Protein AF-A0A968QBS0-F1 (afdb_monomer_lite)

Sequence (57 aa):
MVFCFVVRPGVADYNSATAAKKMLDSTGQKVLGVIVNGADMRQEPYHYSSYYYTEKK

Structure (mmCIF, N/CA/C/O backbone):
data_AF-A0A968QBS0-F1
#
_entry.id   AF-A0A968QBS0-F1
#
loop_
_atom_site.group_PDB
_atom_site.id
_atom_site.type_symbol
_atom_site.label_atom_id
_atom_site.label_alt_id
_atom_site.label_comp_id
_atom_site.label_asym_id
_atom_site.label_entity_id
_atom_site.label_seq_id
_atom_site.pdbx_PDB_ins_code
_atom_site.Cartn_x
_atom_site.Cartn_y
_atom_site.Cartn_z
_atom_site.occupancy
_atom_site.B_iso_or_equiv
_atom_site.auth_seq_id
_atom_site.auth_comp_id
_atom_site.auth_asym_id
_atom_site.auth_atom_id
_atom_site.pdbx_PDB_model_num
ATOM 1 N N . MET A 1 1 ? -2.698 -4.439 19.022 1.00 76.88 1 MET A N 1
ATOM 2 C CA . MET A 1 1 ? -2.331 -5.218 17.821 1.00 76.88 1 MET A CA 1
ATOM 3 C C . MET A 1 1 ? -2.144 -4.244 16.667 1.00 76.88 1 MET A C 1
ATOM 5 O O . MET A 1 1 ? -2.979 -3.358 16.527 1.00 76.88 1 MET A O 1
ATOM 9 N N . VAL A 1 2 ? -1.058 -4.34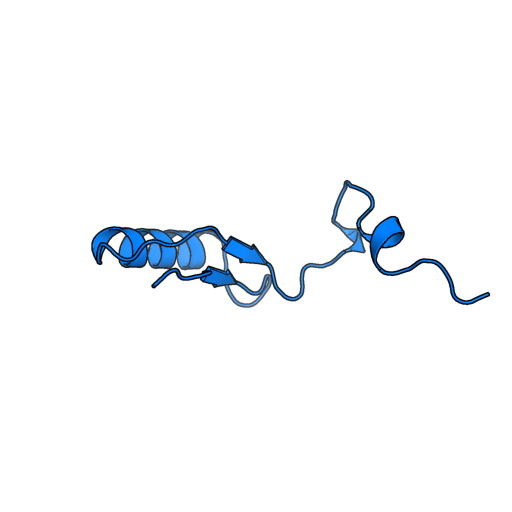7 15.904 1.00 85.62 2 VAL A N 1
ATOM 10 C CA . VAL A 1 2 ? -0.784 -3.499 14.729 1.00 85.62 2 VAL A CA 1
ATOM 11 C C . VAL A 1 2 ? -0.434 -4.383 13.542 1.00 85.62 2 VAL A C 1
ATOM 13 O O . VAL A 1 2 ? 0.119 -5.464 13.736 1.00 85.62 2 VAL A O 1
ATOM 16 N N . PHE A 1 3 ? -0.760 -3.924 12.335 1.00 89.69 3 PHE A N 1
ATOM 17 C CA . PHE A 1 3 ? -0.598 -4.700 11.109 1.00 89.69 3 PHE A CA 1
ATOM 18 C C . PHE A 1 3 ? 0.274 -3.966 10.090 1.00 89.69 3 PHE A C 1
ATOM 20 O O . PHE A 1 3 ? 0.259 -2.736 10.007 1.00 89.69 3 PHE A O 1
ATOM 27 N N . CYS A 1 4 ? 0.997 -4.737 9.284 1.00 91.31 4 CYS A N 1
ATOM 28 C CA . CYS A 1 4 ? 1.690 -4.255 8.096 1.00 91.31 4 CYS A CA 1
ATOM 29 C C . CYS A 1 4 ? 1.045 -4.882 6.865 1.00 91.31 4 CYS A C 1
ATOM 31 O O . CYS A 1 4 ? 0.782 -6.084 6.843 1.00 91.31 4 CYS A O 1
ATOM 33 N N . PHE A 1 5 ? 0.805 -4.072 5.840 1.00 94.06 5 PHE A N 1
ATOM 34 C CA . PHE A 1 5 ? 0.229 -4.539 4.588 1.00 94.06 5 PHE A CA 1
ATOM 35 C C . PHE A 1 5 ? 1.351 -4.826 3.586 1.00 94.06 5 PHE A C 1
ATOM 37 O O . PHE A 1 5 ? 2.097 -3.921 3.240 1.00 94.06 5 PHE A O 1
ATOM 44 N N . VAL A 1 6 ? 1.515 -6.073 3.140 1.00 94.44 6 VAL A N 1
ATOM 45 C CA . VAL A 1 6 ? 2.623 -6.466 2.249 1.00 94.44 6 VAL A CA 1
ATOM 46 C C . VAL A 1 6 ? 2.124 -6.618 0.815 1.00 94.44 6 VAL A C 1
ATOM 48 O O . VAL A 1 6 ? 1.129 -7.300 0.578 1.00 94.44 6 VAL A O 1
ATOM 51 N N . VAL A 1 7 ? 2.831 -6.022 -0.145 1.00 94.75 7 VAL A N 1
ATOM 52 C CA . VAL A 1 7 ? 2.470 -6.025 -1.572 1.00 94.75 7 VAL A CA 1
ATOM 53 C C . VAL A 1 7 ? 3.675 -6.446 -2.410 1.00 94.75 7 VAL A C 1
ATOM 55 O O . VAL A 1 7 ? 4.786 -5.988 -2.156 1.00 94.75 7 VAL A O 1
ATOM 58 N N . ARG A 1 8 ? 3.470 -7.303 -3.422 1.00 93.12 8 ARG A N 1
ATOM 59 C CA . ARG A 1 8 ? 4.509 -7.688 -4.392 1.00 93.12 8 ARG A CA 1
ATOM 60 C C . ARG A 1 8 ? 4.248 -7.042 -5.761 1.00 93.12 8 ARG A C 1
ATOM 62 O O . ARG A 1 8 ? 3.244 -7.392 -6.392 1.00 93.12 8 ARG A O 1
ATOM 69 N N . PRO A 1 9 ? 5.146 -6.164 -6.245 1.00 88.69 9 PRO A N 1
ATOM 70 C CA . PRO A 1 9 ? 5.073 -5.619 -7.598 1.00 88.69 9 PRO A CA 1
ATOM 71 C C . PRO A 1 9 ? 5.096 -6.725 -8.660 1.00 88.69 9 PRO A C 1
ATOM 73 O O . PRO A 1 9 ? 5.756 -7.748 -8.488 1.00 88.69 9 PRO A O 1
ATOM 76 N N . GLY A 1 10 ? 4.347 -6.541 -9.748 1.00 88.06 10 GLY A N 1
ATOM 77 C CA . GLY A 1 10 ? 4.214 -7.532 -10.827 1.00 88.06 10 GLY A CA 1
ATOM 78 C C . GLY A 1 10 ? 3.206 -8.657 -10.556 1.00 88.06 10 GLY A C 1
ATOM 79 O O . GLY A 1 10 ? 2.847 -9.374 -11.483 1.00 88.06 10 GLY A O 1
ATOM 80 N N . VAL A 1 11 ? 2.711 -8.788 -9.318 1.00 92.31 11 VAL A N 1
ATOM 81 C CA . VAL A 1 11 ? 1.554 -9.640 -8.979 1.00 92.31 11 VAL A CA 1
ATOM 82 C C . VAL A 1 11 ? 0.339 -8.778 -8.657 1.00 92.31 11 VAL A C 1
ATOM 84 O O . VAL A 1 11 ? -0.740 -9.012 -9.189 1.00 92.31 11 VAL A O 1
ATOM 87 N N . ALA A 1 12 ? 0.525 -7.777 -7.796 1.00 92.06 12 ALA A N 1
ATOM 88 C CA . ALA A 1 12 ? -0.494 -6.793 -7.467 1.00 92.06 12 ALA A CA 1
ATOM 89 C C . ALA A 1 12 ? -0.178 -5.472 -8.172 1.00 92.06 12 ALA A C 1
ATOM 91 O O . ALA A 1 12 ? 0.921 -4.927 -8.035 1.00 92.06 12 ALA A O 1
ATOM 92 N N . ASP A 1 13 ? -1.147 -4.958 -8.922 1.00 92.12 13 ASP A N 1
ATOM 93 C CA . ASP A 1 13 ? -1.103 -3.618 -9.498 1.00 92.12 13 ASP A CA 1
ATOM 94 C C . ASP A 1 13 ? -1.623 -2.559 -8.511 1.00 92.12 13 ASP A C 1
ATOM 96 O O . ASP A 1 13 ? -2.209 -2.865 -7.467 1.00 92.12 13 ASP A O 1
ATOM 100 N N . TYR A 1 14 ? -1.430 -1.290 -8.865 1.00 90.06 14 TYR A N 1
ATOM 101 C CA . TYR A 1 14 ? -1.817 -0.152 -8.035 1.00 90.06 14 TYR A CA 1
ATOM 102 C C . TYR A 1 14 ? -3.300 -0.165 -7.636 1.00 90.06 14 TYR A C 1
ATOM 104 O O . TYR A 1 14 ? -3.624 0.131 -6.483 1.00 90.06 14 TYR A O 1
ATOM 112 N N . ASN A 1 15 ? -4.204 -0.537 -8.548 1.00 94.81 15 ASN A N 1
ATOM 113 C CA . ASN A 1 15 ? -5.641 -0.522 -8.279 1.00 94.81 15 ASN A CA 1
ATOM 114 C C . ASN A 1 15 ? -6.005 -1.615 -7.276 1.00 94.81 15 ASN A C 1
ATOM 116 O O . ASN A 1 15 ? -6.716 -1.343 -6.306 1.00 94.81 15 ASN A O 1
ATOM 120 N N . SER A 1 16 ? -5.471 -2.825 -7.464 1.00 94.69 16 SER A N 1
ATOM 121 C CA . SER A 1 16 ? -5.697 -3.944 -6.543 1.00 94.69 16 SER A CA 1
ATOM 122 C C . SER A 1 16 ? -5.167 -3.652 -5.130 1.00 94.69 16 SER A C 1
ATOM 124 O O . SER A 1 16 ? -5.889 -3.831 -4.145 1.00 94.69 16 SER A O 1
ATOM 126 N N . ALA A 1 17 ? -3.951 -3.105 -5.017 1.00 93.81 17 ALA A N 1
ATOM 127 C CA . ALA A 1 17 ? -3.347 -2.743 -3.737 1.00 93.81 17 ALA A CA 1
ATOM 128 C C . ALA A 1 17 ? -4.116 -1.609 -3.038 1.00 93.81 17 ALA A C 1
ATOM 130 O O . ALA A 1 17 ? -4.330 -1.650 -1.824 1.00 93.81 17 ALA A O 1
ATOM 131 N N . THR A 1 18 ? -4.583 -0.620 -3.804 1.00 93.12 18 THR A N 1
ATOM 132 C CA . THR A 1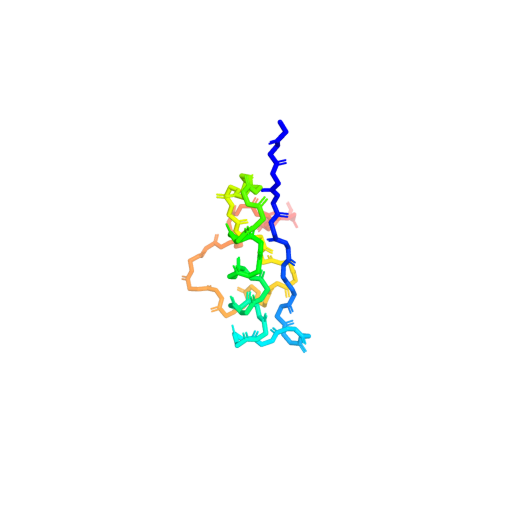 18 ? -5.381 0.504 -3.290 1.00 93.12 18 THR A CA 1
ATOM 133 C C . THR A 1 18 ? -6.745 0.042 -2.789 1.00 93.12 18 THR A C 1
ATOM 135 O O . THR A 1 18 ? -7.176 0.446 -1.706 1.00 93.12 18 THR A O 1
ATOM 138 N N . ALA A 1 19 ? -7.416 -0.837 -3.536 1.00 94.94 19 ALA A N 1
ATOM 139 C CA . ALA A 1 19 ? -8.692 -1.410 -3.129 1.00 94.94 19 ALA A CA 1
ATOM 140 C C . ALA A 1 19 ? -8.549 -2.208 -1.825 1.00 94.94 19 ALA A C 1
ATOM 142 O O . ALA A 1 19 ? -9.300 -1.974 -0.878 1.00 94.94 19 ALA A O 1
ATOM 143 N N . ALA A 1 20 ? -7.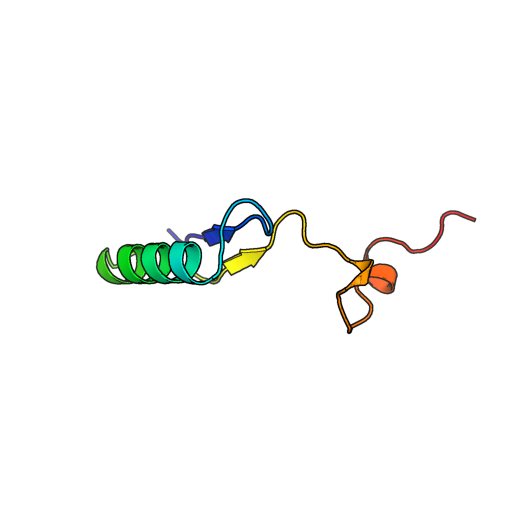531 -3.070 -1.732 1.00 93.81 20 ALA A N 1
ATOM 144 C CA . ALA A 1 20 ? -7.241 -3.834 -0.522 1.00 93.81 20 ALA A CA 1
ATOM 145 C C . ALA A 1 20 ? -6.931 -2.925 0.678 1.00 93.81 20 ALA A C 1
ATOM 147 O O . ALA A 1 20 ? -7.465 -3.142 1.766 1.00 93.81 20 ALA A O 1
ATOM 148 N N . LYS A 1 21 ? -6.144 -1.857 0.484 1.00 91.56 21 LYS A N 1
ATOM 149 C CA . LYS A 1 21 ? -5.892 -0.867 1.538 1.00 91.56 21 LYS A CA 1
ATOM 150 C C . LYS A 1 21 ? -7.192 -0.217 2.022 1.00 91.56 21 LYS A C 1
ATOM 152 O O . LYS A 1 21 ? -7.414 -0.141 3.225 1.00 91.56 21 LYS A O 1
ATOM 157 N N . LYS A 1 22 ? -8.079 0.195 1.111 1.00 92.12 22 LYS A N 1
ATOM 158 C CA . LYS A 1 22 ? -9.374 0.800 1.469 1.00 92.12 22 LYS A CA 1
ATOM 159 C C . LYS A 1 22 ? -10.271 -0.170 2.245 1.00 92.12 22 LYS A C 1
ATOM 161 O O . LYS A 1 22 ? -10.950 0.238 3.184 1.00 92.12 22 LYS A O 1
ATOM 166 N N . MET A 1 23 ? -10.252 -1.452 1.879 1.00 93.69 23 MET A N 1
ATOM 167 C CA . MET A 1 23 ? -10.947 -2.497 2.632 1.00 93.69 23 MET A CA 1
ATOM 168 C C . MET A 1 23 ? -10.374 -2.626 4.044 1.00 93.69 23 MET A C 1
ATOM 170 O O . MET A 1 23 ? -11.142 -2.614 5.000 1.00 93.69 23 MET A O 1
ATOM 174 N N . LEU A 1 24 ? -9.048 -2.674 4.201 1.00 92.06 24 LEU A N 1
ATOM 175 C CA . LEU A 1 24 ? -8.400 -2.732 5.515 1.0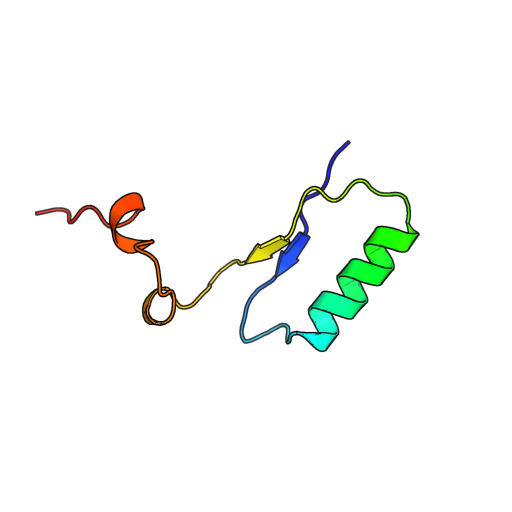0 92.06 24 LEU A CA 1
ATOM 176 C C . LEU A 1 24 ? -8.738 -1.507 6.373 1.00 92.06 24 LEU A C 1
ATOM 178 O O . LEU A 1 24 ? -9.109 -1.674 7.535 1.00 92.06 24 LEU A O 1
ATOM 182 N N . ASP A 1 25 ? -8.712 -0.308 5.787 1.00 89.50 25 ASP A N 1
ATOM 183 C CA . ASP A 1 25 ? -9.075 0.942 6.464 1.00 89.50 25 ASP A CA 1
ATOM 184 C C . ASP A 1 25 ? -10.531 0.895 6.985 1.00 89.50 25 ASP A C 1
ATOM 186 O O . ASP A 1 25 ? -10.823 1.401 8.069 1.00 89.50 25 ASP A O 1
ATOM 190 N N . SER A 1 26 ? -11.442 0.212 6.276 1.00 92.38 26 SER A N 1
ATOM 191 C CA . SER A 1 26 ? -12.842 0.041 6.705 1.00 92.38 26 SER A CA 1
ATOM 192 C C . SER A 1 26 ? -13.031 -0.907 7.897 1.00 92.38 26 SER A C 1
ATOM 194 O O . SER A 1 26 ? -14.048 -0.842 8.581 1.00 92.38 26 SER A O 1
ATOM 196 N N . THR A 1 27 ? -12.053 -1.771 8.184 1.00 91.88 27 THR A N 1
ATOM 197 C CA . THR A 1 27 ? -12.154 -2.758 9.274 1.00 91.88 27 THR A CA 1
ATOM 198 C C . THR A 1 27 ? -11.812 -2.200 10.658 1.00 91.88 27 THR A C 1
ATOM 200 O O . THR A 1 27 ? -11.894 -2.925 11.646 1.00 91.88 27 THR A O 1
ATOM 203 N N . GLY A 1 28 ? -11.366 -0.940 10.749 1.00 87.94 28 GLY A N 1
ATOM 204 C CA . GLY A 1 28 ? -10.867 -0.352 11.998 1.00 87.94 28 GLY A CA 1
ATOM 205 C C . GLY A 1 28 ? -9.520 -0.925 12.467 1.00 87.94 28 GLY A C 1
ATOM 206 O O . GLY A 1 28 ? -9.041 -0.578 13.547 1.00 87.94 28 GLY A O 1
ATOM 207 N N . GLN A 1 29 ? -8.885 -1.793 11.671 1.00 88.31 29 GLN A N 1
ATOM 208 C CA . GLN A 1 29 ? -7.552 -2.316 11.957 1.00 88.31 29 GLN A CA 1
ATOM 209 C C . GLN A 1 29 ? -6.490 -1.231 11.754 1.00 88.31 29 GLN A C 1
ATOM 211 O O . GLN A 1 29 ? -6.426 -0.576 10.715 1.00 88.31 29 GLN A O 1
ATOM 216 N N . LYS A 1 30 ? -5.593 -1.077 12.734 1.00 89.06 30 LYS A N 1
ATOM 217 C CA . LYS A 1 30 ? -4.466 -0.143 12.642 1.00 89.06 30 LYS A CA 1
ATOM 218 C C . LYS A 1 30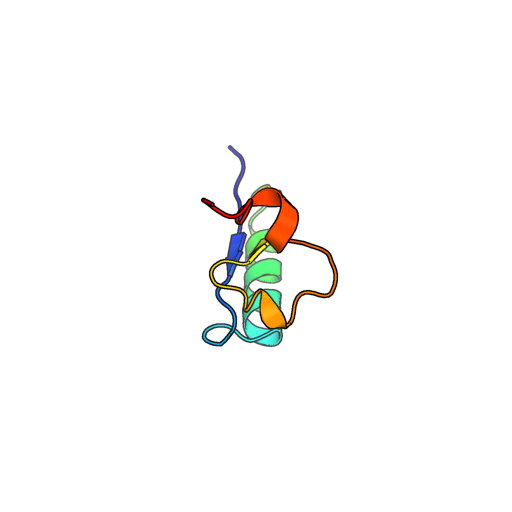 ? -3.358 -0.721 11.755 1.00 89.06 30 LYS A C 1
ATOM 220 O O . LYS A 1 30 ? -2.488 -1.452 12.239 1.00 89.06 30 LYS A O 1
ATOM 225 N N . VAL A 1 31 ? -3.390 -0.367 10.472 1.00 90.81 31 VAL A N 1
ATOM 226 C CA . VAL A 1 31 ? -2.313 -0.642 9.512 1.00 90.81 31 VAL A CA 1
ATOM 227 C C . VAL A 1 31 ? -1.278 0.480 9.586 1.00 90.81 31 VAL A C 1
ATOM 229 O O . VAL A 1 31 ? -1.610 1.647 9.401 1.00 90.81 31 VAL A O 1
ATOM 232 N N . LEU A 1 32 ? -0.022 0.142 9.882 1.00 90.75 32 LEU A N 1
ATOM 233 C CA . LEU A 1 32 ? 1.055 1.130 10.041 1.00 90.75 32 LEU A CA 1
ATOM 234 C C . LEU A 1 32 ? 1.602 1.640 8.705 1.00 90.75 32 LEU A C 1
ATOM 236 O O . LEU A 1 32 ? 2.136 2.742 8.638 1.00 90.75 32 LEU A O 1
ATOM 240 N N . GLY A 1 33 ? 1.480 0.838 7.651 1.00 89.44 33 GLY A N 1
ATOM 241 C CA . GLY A 1 33 ? 1.981 1.176 6.330 1.00 89.44 33 GLY A CA 1
ATOM 242 C C . GLY A 1 33 ? 1.981 -0.014 5.380 1.00 89.44 33 GLY A C 1
ATOM 243 O O . GLY A 1 33 ? 1.503 -1.105 5.715 1.00 89.44 33 GLY A O 1
ATOM 244 N N . VAL A 1 34 ? 2.531 0.229 4.191 1.00 91.31 34 VAL A N 1
ATOM 245 C CA . VAL A 1 34 ? 2.683 -0.765 3.127 1.00 91.31 34 VAL A CA 1
ATOM 246 C C . VAL A 1 34 ? 4.151 -1.160 3.007 1.00 91.31 34 VAL A C 1
ATOM 248 O O . VAL A 1 34 ? 5.020 -0.298 2.934 1.00 91.31 34 VAL A O 1
ATOM 251 N N . ILE A 1 35 ? 4.423 -2.460 2.971 1.00 92.06 35 ILE A N 1
ATOM 252 C CA . ILE A 1 35 ? 5.744 -3.032 2.724 1.00 92.06 35 ILE A CA 1
ATOM 253 C C . ILE A 1 35 ? 5.742 -3.594 1.309 1.00 92.06 35 ILE A C 1
ATOM 255 O O . ILE A 1 35 ? 5.022 -4.546 1.006 1.00 92.06 35 ILE A O 1
ATOM 259 N N . VAL A 1 36 ? 6.567 -3.018 0.443 1.00 89.94 36 VAL A N 1
ATOM 260 C CA . VAL A 1 36 ? 6.760 -3.529 -0.912 1.00 89.94 36 VAL A CA 1
ATOM 261 C C . VAL A 1 36 ? 7.809 -4.638 -0.861 1.00 89.94 36 VAL A C 1
ATOM 263 O O . VAL A 1 36 ? 8.978 -4.386 -0.583 1.00 89.94 36 VAL A O 1
ATOM 266 N N . ASN A 1 37 ? 7.391 -5.880 -1.091 1.00 90.19 37 ASN A N 1
ATOM 267 C CA . ASN A 1 37 ? 8.261 -7.050 -1.063 1.00 90.19 37 ASN A CA 1
ATOM 268 C C . ASN A 1 37 ? 8.591 -7.519 -2.484 1.00 90.19 37 ASN A C 1
ATOM 270 O O . ASN A 1 37 ? 7.689 -7.807 -3.268 1.00 90.19 37 ASN A O 1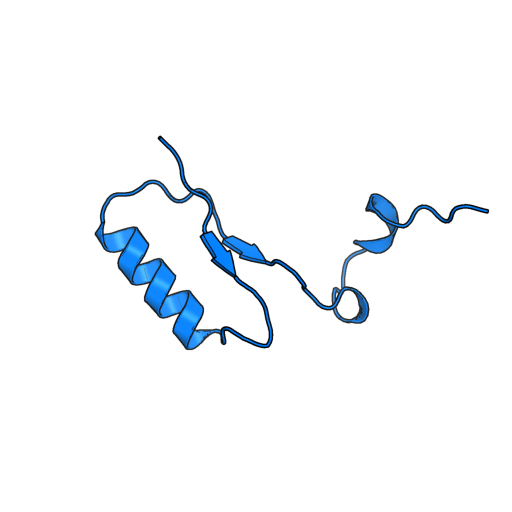
ATOM 274 N N . GLY A 1 38 ? 9.880 -7.664 -2.791 1.00 86.19 38 GLY A N 1
ATOM 275 C CA . GLY A 1 38 ? 10.341 -8.036 -4.130 1.00 86.19 38 GLY A CA 1
ATOM 276 C C . GLY A 1 38 ? 10.273 -6.885 -5.135 1.00 86.19 38 GLY A C 1
ATOM 277 O O . GLY A 1 38 ? 9.974 -7.119 -6.302 1.00 86.19 38 GLY A O 1
ATOM 278 N N . ALA A 1 39 ? 10.507 -5.649 -4.684 1.00 84.50 39 ALA A N 1
ATOM 279 C CA . ALA A 1 39 ? 10.703 -4.512 -5.579 1.00 84.50 39 ALA A CA 1
ATOM 280 C C . ALA A 1 39 ? 11.954 -4.708 -6.456 1.00 84.50 39 ALA A C 1
ATOM 282 O O . ALA A 1 39 ? 12.958 -5.260 -5.995 1.00 84.50 39 ALA A O 1
ATOM 283 N N . ASP A 1 40 ? 11.906 -4.233 -7.704 1.00 82.44 40 ASP A N 1
ATOM 284 C CA . ASP A 1 40 ? 13.091 -4.192 -8.563 1.00 82.44 40 ASP A CA 1
ATOM 285 C C . ASP A 1 40 ? 13.994 -3.032 -8.135 1.00 82.44 40 ASP A C 1
ATOM 287 O O . ASP A 1 40 ? 13.784 -1.877 -8.497 1.00 82.44 40 ASP A O 1
ATOM 291 N N . MET A 1 41 ? 15.031 -3.357 -7.367 1.00 76.94 41 MET A N 1
ATOM 292 C CA . MET A 1 41 ? 15.965 -2.376 -6.812 1.00 76.94 41 MET A CA 1
ATOM 293 C C . MET A 1 41 ? 16.752 -1.606 -7.879 1.00 76.94 41 MET A C 1
ATOM 295 O O . MET A 1 41 ? 17.297 -0.550 -7.577 1.00 76.94 41 MET A O 1
ATOM 299 N N . ARG A 1 42 ? 16.813 -2.092 -9.127 1.00 77.94 42 ARG A N 1
ATOM 300 C CA . ARG A 1 42 ? 17.447 -1.358 -10.236 1.00 77.94 42 ARG A CA 1
ATOM 301 C C . ARG A 1 42 ? 16.626 -0.142 -10.663 1.00 77.94 42 ARG A C 1
ATOM 303 O O . ARG A 1 42 ? 17.166 0.758 -11.295 1.00 77.94 42 ARG A O 1
ATOM 310 N N . GLN A 1 43 ? 15.329 -0.149 -10.359 1.00 78.06 43 GLN A N 1
ATOM 311 C CA . GLN A 1 43 ? 14.393 0.926 -10.678 1.00 78.06 43 GLN A CA 1
ATOM 312 C C . GLN A 1 43 ? 14.188 1.893 -9.505 1.00 78.06 43 GLN A C 1
ATOM 314 O O . GLN A 1 43 ? 13.527 2.914 -9.675 1.00 78.06 43 GLN A O 1
ATOM 319 N N . GLU A 1 44 ? 14.769 1.602 -8.337 1.00 73.81 44 GLU A N 1
ATOM 320 C CA . GLU A 1 44 ? 14.651 2.454 -7.159 1.00 73.81 44 GLU A CA 1
ATOM 321 C C . GLU A 1 44 ? 15.652 3.624 -7.241 1.00 73.81 44 GLU A C 1
ATOM 323 O O . GLU A 1 44 ? 16.866 3.404 -7.236 1.00 73.81 44 GLU A O 1
ATOM 328 N N . PRO A 1 45 ? 15.181 4.884 -7.289 1.00 68.06 45 PRO A N 1
ATOM 329 C CA . PRO A 1 45 ? 16.036 6.050 -7.531 1.00 68.06 45 PRO A CA 1
ATOM 330 C C . PRO A 1 45 ? 16.966 6.399 -6.358 1.00 68.06 45 PRO A C 1
ATOM 332 O O . PRO A 1 45 ? 17.926 7.150 -6.532 1.00 68.06 45 PRO A O 1
ATOM 335 N N . TYR A 1 46 ? 16.710 5.861 -5.161 1.00 63.72 46 TYR A N 1
ATOM 336 C CA . TYR A 1 46 ? 17.460 6.174 -3.947 1.00 63.72 46 TYR A CA 1
ATOM 337 C C . TYR A 1 46 ? 18.102 4.921 -3.341 1.00 63.72 46 TYR A C 1
ATOM 339 O O . TYR A 1 46 ? 17.473 4.209 -2.569 1.00 63.72 46 TYR A O 1
ATOM 347 N N . HIS A 1 47 ? 19.374 4.684 -3.684 1.00 55.78 47 HIS A N 1
ATOM 348 C CA . HIS A 1 47 ? 20.437 4.083 -2.853 1.00 55.78 47 HIS A CA 1
ATOM 349 C C . HIS A 1 47 ? 20.096 2.881 -1.943 1.00 55.78 47 HIS A C 1
ATOM 351 O O . HIS A 1 47 ? 20.774 2.659 -0.945 1.00 55.78 47 HIS A O 1
ATOM 357 N N . TYR A 1 48 ? 19.126 2.027 -2.274 1.00 57.38 48 TYR A N 1
ATOM 358 C CA . TYR A 1 48 ? 18.886 0.813 -1.480 1.00 57.38 48 TYR A CA 1
ATOM 359 C C . TYR A 1 48 ? 20.102 -0.139 -1.498 1.00 57.38 48 TYR A C 1
ATOM 361 O O . TYR A 1 48 ? 20.332 -0.900 -0.555 1.00 57.38 48 TYR A O 1
ATOM 369 N N . SER A 1 49 ? 20.934 -0.041 -2.543 1.00 53.56 49 SER A N 1
ATOM 370 C CA . SER A 1 49 ? 22.208 -0.754 -2.663 1.00 53.56 49 SER A CA 1
ATOM 371 C C . SER A 1 49 ? 23.188 -0.451 -1.524 1.00 53.56 49 SER A C 1
ATOM 373 O O . SER A 1 49 ? 23.894 -1.365 -1.107 1.00 53.56 49 SER A O 1
ATOM 375 N N . SER A 1 50 ? 23.205 0.762 -0.953 1.00 54.66 50 SER A N 1
ATOM 376 C CA . SER A 1 50 ? 24.156 1.109 0.117 1.00 54.66 50 SER A CA 1
ATOM 377 C C . SER A 1 50 ? 23.826 0.466 1.470 1.00 54.66 50 SER A C 1
ATOM 379 O O . SER A 1 50 ? 24.719 0.327 2.302 1.00 54.66 50 SER A O 1
ATOM 381 N N . TYR A 1 51 ? 22.575 0.043 1.689 1.00 54.50 51 TYR A N 1
ATOM 382 C CA . TYR A 1 51 ? 22.114 -0.513 2.968 1.00 54.50 51 TYR A CA 1
ATOM 383 C C . TYR A 1 51 ? 22.135 -2.048 3.031 1.00 54.50 51 TYR A C 1
ATOM 385 O O . TYR A 1 51 ? 22.224 -2.603 4.123 1.00 54.50 51 TYR A O 1
ATOM 393 N N . TYR A 1 52 ? 22.067 -2.736 1.885 1.00 52.75 52 TYR A N 1
ATOM 394 C CA . TYR A 1 52 ? 21.982 -4.208 1.828 1.00 52.75 52 TYR A CA 1
ATOM 395 C C . TYR A 1 52 ? 23.050 -4.874 0.956 1.00 52.75 52 TYR A C 1
ATOM 397 O O . TYR A 1 52 ? 23.317 -6.062 1.124 1.00 52.75 52 TYR A O 1
ATOM 405 N N . TYR A 1 53 ? 23.684 -4.119 0.059 1.00 53.16 53 TYR A N 1
ATOM 406 C CA . TYR A 1 53 ? 24.769 -4.582 -0.799 1.00 53.16 53 TYR A CA 1
ATOM 407 C C . TYR A 1 53 ? 26.021 -3.737 -0.544 1.00 53.16 53 TYR A C 1
ATOM 409 O O . TYR A 1 53 ? 26.614 -3.184 -1.467 1.00 53.16 53 TYR A O 1
ATOM 417 N N . THR A 1 54 ? 26.459 -3.638 0.717 1.00 52.78 54 THR A N 1
ATOM 418 C CA . THR A 1 54 ? 27.879 -3.365 0.963 1.00 52.78 54 THR A CA 1
ATOM 419 C C . THR A 1 54 ? 28.626 -4.553 0.377 1.00 52.78 54 THR A C 1
ATOM 421 O O . THR A 1 54 ? 28.516 -5.667 0.894 1.00 52.78 54 THR A O 1
ATOM 424 N N . GLU A 1 55 ? 29.267 -4.340 -0.768 1.00 53.41 55 GLU A N 1
ATOM 425 C CA . GLU A 1 55 ? 30.004 -5.365 -1.491 1.00 53.41 55 GLU A CA 1
ATOM 426 C C . GLU A 1 55 ? 30.848 -6.189 -0.512 1.00 53.41 55 GLU A C 1
ATOM 428 O O . GLU A 1 55 ? 31.710 -5.658 0.188 1.00 53.41 55 GLU A O 1
ATOM 433 N N . LYS A 1 56 ? 30.600 -7.503 -0.460 1.00 50.16 56 LYS A N 1
ATOM 434 C CA . LYS A 1 56 ? 31.650 -8.433 -0.053 1.00 50.16 56 LYS A CA 1
ATOM 435 C C . LYS A 1 56 ? 32.732 -8.339 -1.127 1.00 50.16 56 LYS A C 1
ATOM 437 O O . LYS A 1 56 ? 32.593 -8.960 -2.180 1.00 50.16 56 LYS A O 1
ATOM 442 N N . LYS A 1 57 ? 33.762 -7.543 -0.868 1.00 38.81 57 LYS A N 1
ATOM 443 C CA . LYS A 1 57 ? 35.077 -7.684 -1.487 1.00 38.81 57 LYS A CA 1
ATOM 444 C C . LYS A 1 57 ? 36.062 -8.137 -0.427 1.00 38.81 57 LYS A C 1
ATOM 446 O O . LYS A 1 57 ? 36.026 -7.553 0.676 1.00 38.81 57 LYS A O 1
#

pLDDT: mean 81.4, std 15.66, range [38.81, 94.94]

Radius of gyration: 14.74 Å; chains: 1; bounding box: 48×16×29 Å

Secondary structure (DSSP, 8-state):
--EEEEE-TTTS-HHHHHHHHHHHHHTT--EEEEEE-S--TTS-SS-HHHHH-----

Foldseek 3Di:
DEDEAEDEPPVDDPVRSVVVVVVCVVVVHHYPYYHYPHDPVVPPPDDPCVVPPPDPD